Protein AF-A0A0K2RCX8-F1 (afdb_monomer)

Mean predicted aligned error: 11.05 Å

Radius of gyration: 20.87 Å; Cα contacts (8 Å, |Δi|>4): 38; chains: 1; bounding box: 35×25×70 Å

pLDDT: mean 82.51, std 18.88, range [34.88, 98.31]

Structure (mmCIF, N/CA/C/O backbone):
data_AF-A0A0K2RCX8-F1
#
_entry.id   AF-A0A0K2RCX8-F1
#
loop_
_atom_site.group_PDB
_atom_site.id
_atom_site.type_symbol
_atom_site.label_atom_id
_atom_site.label_alt_id
_atom_site.label_comp_id
_atom_site.label_asym_id
_atom_site.label_entity_id
_atom_site.label_seq_id
_atom_site.pdbx_PDB_ins_code
_atom_site.Cartn_x
_atom_site.Cartn_y
_atom_site.Cartn_z
_atom_site.occupancy
_atom_site.B_iso_or_equiv
_atom_site.auth_seq_id
_atom_site.auth_comp_id
_atom_site.auth_asym_id
_atom_site.auth_atom_id
_atom_site.pdbx_PDB_model_num
ATOM 1 N N . MET A 1 1 ? 8.624 -0.666 7.268 1.00 78.56 1 MET A N 1
ATOM 2 C CA . MET A 1 1 ? 7.389 -0.724 6.464 1.00 78.56 1 MET A CA 1
ATOM 3 C C . MET A 1 1 ? 7.427 0.392 5.440 1.00 78.56 1 MET A C 1
ATOM 5 O O . MET A 1 1 ? 7.606 1.543 5.820 1.00 78.56 1 MET A O 1
ATOM 9 N N . THR A 1 2 ? 7.311 0.054 4.163 1.00 96.06 2 THR A N 1
ATOM 10 C CA . THR A 1 2 ? 7.248 1.005 3.048 1.00 96.06 2 THR A CA 1
ATOM 11 C C . THR A 1 2 ? 5.807 1.171 2.561 1.00 96.06 2 THR A C 1
ATOM 13 O O . THR A 1 2 ? 4.936 0.363 2.889 1.00 96.06 2 THR A O 1
ATOM 16 N N . VAL A 1 3 ? 5.544 2.201 1.752 1.00 95.81 3 VAL A N 1
ATOM 17 C CA . VAL A 1 3 ? 4.216 2.403 1.146 1.00 95.81 3 VAL A CA 1
ATOM 18 C C . VAL A 1 3 ? 3.790 1.195 0.287 1.00 95.81 3 VAL A C 1
ATOM 20 O O . VAL A 1 3 ? 2.686 0.701 0.503 1.00 95.81 3 VAL A O 1
ATOM 23 N N . PRO A 1 4 ? 4.640 0.621 -0.596 1.00 96.00 4 PRO A N 1
ATOM 24 C CA . PRO A 1 4 ? 4.288 -0.599 -1.328 1.00 96.00 4 PRO A CA 1
ATOM 25 C C . PRO A 1 4 ? 3.935 -1.786 -0.424 1.00 96.00 4 PRO A C 1
ATOM 27 O O . PRO A 1 4 ? 2.939 -2.462 -0.675 1.00 96.00 4 PRO A O 1
ATOM 30 N N . GLN A 1 5 ? 4.698 -2.016 0.651 1.00 97.75 5 GLN A N 1
ATOM 31 C CA . GLN A 1 5 ? 4.417 -3.086 1.618 1.00 97.75 5 GLN A CA 1
ATOM 32 C C . GLN A 1 5 ? 3.053 -2.894 2.296 1.00 97.75 5 GLN A C 1
ATOM 34 O O . GLN A 1 5 ? 2.298 -3.856 2.434 1.00 97.75 5 GLN A O 1
ATOM 39 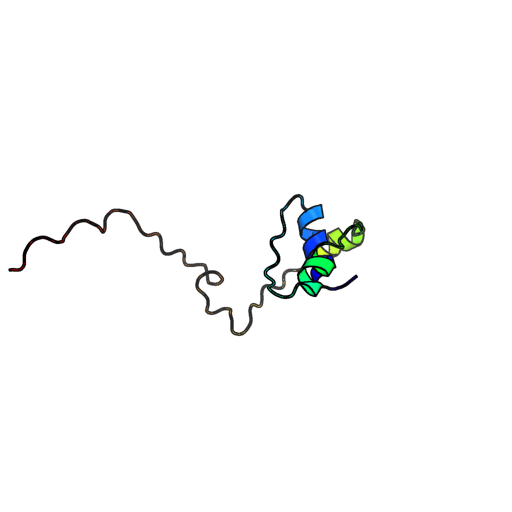N N . LEU A 1 6 ? 2.707 -1.656 2.672 1.00 97.56 6 LEU A N 1
ATOM 40 C CA . LEU A 1 6 ? 1.395 -1.326 3.232 1.00 97.56 6 LEU A CA 1
ATOM 41 C C . LEU A 1 6 ? 0.267 -1.617 2.233 1.00 97.56 6 LEU A C 1
ATOM 43 O O . LEU A 1 6 ? -0.708 -2.276 2.591 1.00 97.56 6 LEU A O 1
ATOM 47 N N . CYS A 1 7 ? 0.408 -1.185 0.977 1.00 95.88 7 CYS A N 1
ATOM 48 C CA . CYS A 1 7 ? -0.586 -1.440 -0.068 1.00 95.88 7 CYS A CA 1
ATOM 49 C C . CYS A 1 7 ? -0.776 -2.941 -0.327 1.00 95.88 7 CYS A C 1
ATOM 51 O O . CYS A 1 7 ? -1.908 -3.417 -0.421 1.00 95.88 7 CYS A O 1
ATOM 53 N N . ILE A 1 8 ? 0.318 -3.704 -0.402 1.00 97.50 8 ILE A N 1
ATOM 54 C CA . ILE A 1 8 ? 0.268 -5.161 -0.568 1.00 97.50 8 ILE A CA 1
ATOM 55 C C . ILE A 1 8 ? -0.462 -5.783 0.625 1.00 97.50 8 ILE A C 1
ATOM 57 O O . ILE A 1 8 ? -1.437 -6.511 0.432 1.00 97.50 8 ILE A O 1
ATOM 61 N N . ARG A 1 9 ? -0.071 -5.444 1.858 1.00 97.81 9 ARG A N 1
ATOM 62 C CA . ARG A 1 9 ? -0.711 -5.991 3.058 1.00 97.81 9 ARG A CA 1
ATOM 63 C C . ARG A 1 9 ? -2.202 -5.664 3.136 1.00 97.81 9 ARG A C 1
ATOM 65 O O . ARG A 1 9 ? -2.992 -6.541 3.481 1.00 97.81 9 ARG A O 1
ATOM 72 N N . TYR A 1 10 ? -2.590 -4.447 2.764 1.00 97.31 10 TYR A N 1
ATOM 73 C CA . TYR A 1 10 ? -3.988 -4.023 2.708 1.00 97.31 10 TYR A CA 1
ATOM 74 C C . TYR A 1 10 ? -4.817 -4.938 1.802 1.00 97.31 10 TYR A C 1
ATOM 76 O O . TYR A 1 10 ? -5.840 -5.471 2.232 1.00 97.31 10 TYR A O 1
ATOM 84 N N . THR A 1 11 ? -4.341 -5.200 0.580 1.00 96.62 11 THR A N 1
ATOM 85 C CA . THR A 1 11 ? -5.037 -6.099 -0.357 1.00 96.62 11 THR A CA 1
ATOM 86 C C . THR A 1 11 ? -5.170 -7.523 0.195 1.00 96.62 11 THR A C 1
ATOM 88 O O . THR A 1 11 ? -6.239 -8.128 0.080 1.00 96.62 11 THR A O 1
ATOM 91 N N . LEU A 1 12 ? -4.139 -8.033 0.875 1.00 97.12 12 LEU A N 1
ATOM 92 C CA . LEU A 1 12 ? -4.170 -9.357 1.503 1.00 97.12 12 LEU A CA 1
ATOM 93 C C . LEU A 1 12 ? -5.180 -9.424 2.662 1.00 97.12 12 LEU A C 1
ATOM 95 O O . LEU A 1 12 ? -5.942 -10.384 2.747 1.00 97.12 12 LEU A O 1
ATOM 99 N N . GLN A 1 13 ? -5.253 -8.399 3.520 1.00 97.81 13 GLN A N 1
ATOM 100 C CA . GLN A 1 13 ? -6.242 -8.332 4.611 1.00 97.81 13 GLN A CA 1
ATOM 101 C C . GLN A 1 13 ? -7.687 -8.174 4.122 1.00 97.81 13 GLN A C 1
ATOM 103 O O . GLN A 1 13 ? -8.611 -8.551 4.838 1.00 97.81 13 GLN A O 1
ATOM 108 N N . LEU A 1 14 ? -7.899 -7.669 2.903 1.00 96.44 14 LEU A N 1
ATOM 109 C CA . LEU A 1 14 ? -9.209 -7.676 2.244 1.00 96.44 14 LEU A CA 1
ATOM 110 C C . LEU A 1 14 ? -9.592 -9.045 1.648 1.00 96.44 14 LEU A C 1
ATOM 112 O O . LEU A 1 14 ? -10.671 -9.172 1.074 1.00 96.44 14 LEU A O 1
ATOM 116 N N . GLY A 1 15 ? -8.727 -10.060 1.749 1.00 96.69 15 GLY A N 1
ATOM 117 C CA . GLY A 1 15 ? -8.945 -11.380 1.150 1.00 96.69 15 GLY A CA 1
ATOM 118 C C . GLY A 1 15 ? -8.664 -11.430 -0.355 1.00 96.69 15 GLY A C 1
ATOM 119 O O . GLY A 1 15 ? -9.159 -12.319 -1.045 1.00 96.69 15 GLY A O 1
ATOM 120 N N . THR A 1 16 ? -7.889 -10.479 -0.880 1.00 96.06 16 THR A N 1
ATOM 121 C CA . THR A 1 16 ? -7.501 -10.431 -2.298 1.00 96.06 16 THR A CA 1
ATOM 122 C C . THR A 1 16 ? -6.038 -10.836 -2.490 1.00 96.06 16 THR A C 1
ATOM 124 O O . THR A 1 16 ? -5.288 -10.975 -1.526 1.00 96.06 16 THR A O 1
ATOM 127 N N . VAL A 1 17 ? -5.621 -11.032 -3.744 1.00 93.94 17 VAL A N 1
ATOM 128 C CA . VAL A 1 17 ? -4.236 -11.373 -4.099 1.00 93.94 17 VAL A CA 1
ATOM 129 C C . VAL A 1 17 ? -3.558 -10.162 -4.732 1.00 93.94 17 VAL A C 1
ATOM 131 O O . VAL A 1 17 ? -4.059 -9.606 -5.709 1.00 93.94 17 VAL A O 1
ATOM 134 N N . SER A 1 18 ? -2.397 -9.779 -4.199 1.00 93.50 18 SER A N 1
ATOM 135 C CA . SER A 1 18 ? -1.567 -8.711 -4.762 1.00 93.50 18 SER A CA 1
ATOM 136 C C . SER A 1 18 ? -0.595 -9.259 -5.808 1.00 93.50 18 SER A C 1
ATOM 138 O O . SER A 1 18 ? 0.073 -10.262 -5.559 1.00 93.50 18 SER A O 1
ATOM 140 N N . LEU A 1 19 ? -0.472 -8.587 -6.958 1.00 94.75 19 LEU A N 1
ATOM 141 C CA . LEU A 1 19 ? 0.481 -8.931 -8.025 1.00 94.75 19 LEU A CA 1
ATOM 142 C C . LEU A 1 19 ? 1.398 -7.732 -8.345 1.00 94.75 19 LEU A C 1
ATOM 144 O O . LEU A 1 19 ? 1.237 -7.086 -9.384 1.00 94.75 19 LEU A O 1
ATOM 148 N N . PRO A 1 20 ? 2.351 -7.389 -7.458 1.00 91.75 20 PRO A N 1
ATOM 149 C CA . PRO A 1 20 ? 3.219 -6.233 -7.653 1.00 91.75 20 PRO A CA 1
ATOM 150 C C . PRO A 1 20 ? 4.201 -6.458 -8.812 1.00 91.75 20 PRO A C 1
ATOM 152 O O . PRO A 1 20 ? 5.058 -7.343 -8.778 1.00 91.75 20 PRO A O 1
ATOM 155 N N . LYS A 1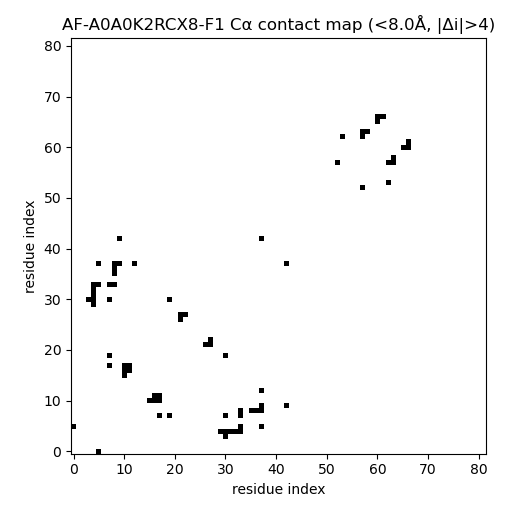 21 ? 4.115 -5.618 -9.847 1.00 93.81 21 LYS A N 1
ATOM 156 C CA . LYS A 1 21 ? 5.040 -5.642 -10.987 1.00 93.81 21 LYS A CA 1
ATOM 157 C C . LYS A 1 21 ? 6.406 -5.088 -10.572 1.00 93.81 21 LYS A C 1
ATOM 159 O O . LYS A 1 21 ? 6.533 -3.911 -10.258 1.00 93.81 21 LYS A O 1
ATOM 164 N N . THR A 1 22 ? 7.455 -5.898 -10.670 1.00 95.31 22 THR A N 1
ATOM 165 C CA . THR A 1 22 ? 8.844 -5.432 -10.540 1.00 95.31 22 THR A CA 1
ATOM 166 C C . THR A 1 22 ? 9.794 -6.329 -11.337 1.00 95.31 22 THR A C 1
ATOM 168 O O . THR A 1 22 ? 9.499 -7.499 -11.562 1.00 95.31 22 THR A O 1
ATOM 171 N N . ALA A 1 23 ? 10.914 -5.769 -11.798 1.00 96.38 23 ALA A N 1
ATOM 172 C CA . ALA A 1 23 ? 12.064 -6.525 -12.305 1.00 96.38 23 ALA A CA 1
ATOM 173 C C . ALA A 1 23 ? 13.279 -6.436 -11.358 1.00 96.38 23 ALA A C 1
ATOM 175 O O . ALA A 1 23 ? 14.243 -7.172 -11.536 1.00 96.38 23 ALA A O 1
ATOM 176 N N . ASN A 1 24 ? 13.232 -5.556 -10.347 1.00 97.44 24 ASN A N 1
ATOM 177 C CA . ASN A 1 24 ? 14.294 -5.391 -9.356 1.00 97.44 24 ASN A CA 1
ATOM 178 C C . ASN A 1 24 ? 14.171 -6.486 -8.271 1.00 97.44 24 ASN A C 1
ATOM 180 O O . ASN A 1 24 ? 13.135 -6.532 -7.594 1.00 97.44 24 ASN A O 1
ATOM 184 N N . PRO A 1 25 ? 15.200 -7.333 -8.065 1.00 97.38 25 PRO A N 1
ATOM 185 C CA . PRO A 1 25 ? 15.207 -8.365 -7.026 1.00 97.38 25 PRO A CA 1
ATOM 186 C C . PRO A 1 25 ? 15.051 -7.853 -5.593 1.00 97.38 25 PRO A C 1
ATO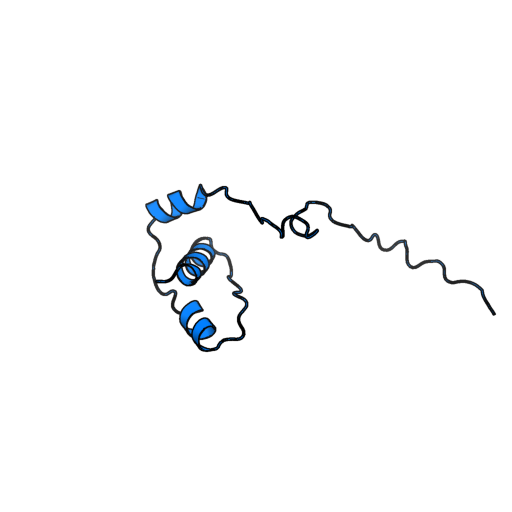M 188 O O . PRO A 1 25 ? 14.401 -8.512 -4.783 1.00 97.38 25 PRO A O 1
ATOM 191 N N . GLU A 1 26 ? 15.593 -6.681 -5.267 1.00 97.19 26 GLU A N 1
ATOM 192 C CA . GLU A 1 26 ? 15.445 -6.099 -3.929 1.00 97.19 26 GLU A CA 1
ATOM 193 C C . GLU A 1 26 ? 13.991 -5.714 -3.662 1.00 97.19 26 GLU A C 1
ATOM 195 O O . GLU A 1 26 ? 13.452 -6.005 -2.596 1.00 97.19 26 GLU A O 1
ATOM 200 N N . HIS A 1 27 ? 13.311 -5.157 -4.669 1.00 96.69 27 HIS A N 1
ATOM 201 C CA . HIS A 1 27 ? 11.881 -4.875 -4.579 1.00 96.69 27 HIS A CA 1
ATOM 202 C C . HIS A 1 27 ? 11.058 -6.161 -4.497 1.00 96.69 27 HIS A C 1
ATOM 204 O O . HIS A 1 27 ? 10.077 -6.186 -3.769 1.00 96.69 27 HIS A O 1
ATOM 210 N N . MET A 1 28 ? 11.437 -7.237 -5.202 1.00 96.50 28 MET A N 1
ATOM 211 C CA . MET A 1 28 ? 10.750 -8.531 -5.063 1.00 96.50 28 MET A CA 1
ATOM 212 C C . MET A 1 28 ? 10.799 -9.024 -3.616 1.00 96.50 28 MET A C 1
ATOM 214 O O . MET A 1 28 ? 9.773 -9.423 -3.071 1.00 96.50 28 MET A O 1
ATOM 218 N N . ARG A 1 29 ? 11.978 -8.947 -2.988 1.00 96.94 29 ARG A N 1
ATOM 219 C CA . ARG A 1 29 ? 12.170 -9.340 -1.590 1.00 96.94 29 ARG A CA 1
ATOM 220 C C . ARG A 1 29 ? 11.383 -8.438 -0.642 1.00 96.94 29 ARG A C 1
ATOM 222 O O . ARG A 1 29 ? 10.559 -8.937 0.112 1.00 96.94 29 ARG A O 1
ATOM 229 N N . SER A 1 30 ? 11.560 -7.122 -0.749 1.00 97.00 30 SER A N 1
ATOM 230 C CA . SER A 1 30 ? 10.870 -6.154 0.107 1.00 97.00 30 SER A CA 1
ATOM 231 C C . SER A 1 30 ? 9.344 -6.232 -0.039 1.00 97.00 30 SER A C 1
ATOM 233 O O . SER A 1 30 ? 8.637 -6.199 0.963 1.00 97.00 30 SER A O 1
ATOM 235 N N . ASN A 1 31 ? 8.810 -6.419 -1.248 1.00 96.75 31 ASN A N 1
ATOM 236 C CA . ASN A 1 31 ? 7.367 -6.567 -1.474 1.00 96.75 31 ASN A CA 1
ATOM 237 C C . ASN A 1 31 ? 6.777 -7.822 -0.807 1.00 96.75 31 ASN A C 1
ATOM 239 O O . ASN A 1 31 ? 5.585 -7.840 -0.511 1.00 96.75 31 ASN A O 1
ATOM 243 N N . ALA A 1 32 ? 7.586 -8.861 -0.577 1.00 95.50 32 ALA A N 1
ATOM 244 C CA . ALA A 1 32 ? 7.163 -10.080 0.111 1.00 95.50 32 ALA A CA 1
ATOM 245 C C . ALA A 1 32 ? 7.228 -9.964 1.648 1.00 95.50 32 ALA A C 1
ATOM 247 O O . ALA A 1 32 ? 6.602 -10.757 2.349 1.00 95.50 32 ALA A O 1
ATOM 248 N N . GLU A 1 33 ? 7.943 -8.972 2.186 1.00 97.19 33 GLU A N 1
ATOM 249 C CA . GLU A 1 33 ? 8.092 -8.716 3.627 1.00 97.19 33 GLU A CA 1
ATOM 250 C C . GLU A 1 33 ? 6.858 -7.989 4.198 1.00 97.19 33 GLU A C 1
ATOM 252 O O . GLU A 1 33 ? 6.918 -6.837 4.631 1.00 97.19 33 GLU A O 1
ATOM 257 N N . VAL A 1 34 ? 5.709 -8.669 4.173 1.00 96.81 34 VAL A N 1
ATOM 258 C CA . VAL A 1 34 ? 4.400 -8.151 4.618 1.00 96.81 34 VAL A CA 1
ATOM 259 C C . VAL A 1 34 ? 3.805 -8.950 5.784 1.00 96.81 34 VAL A C 1
ATOM 261 O O . VAL A 1 34 ? 2.586 -9.101 5.905 1.00 96.81 34 VAL A O 1
ATOM 264 N N . ASP A 1 35 ? 4.670 -9.469 6.654 1.00 96.31 35 ASP A N 1
ATOM 265 C CA . ASP A 1 35 ? 4.284 -10.192 7.872 1.00 96.31 35 ASP A CA 1
ATOM 266 C C .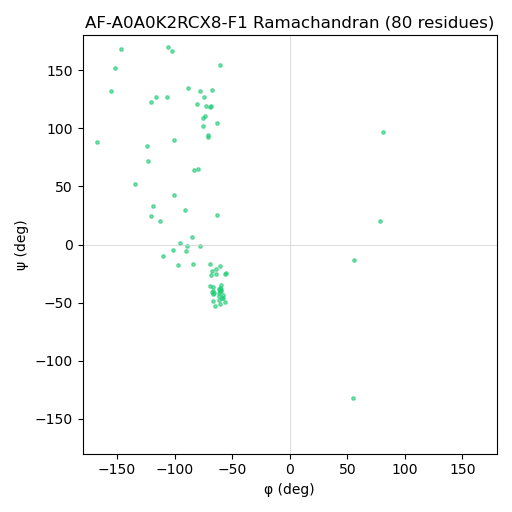 ASP A 1 35 ? 3.977 -9.226 9.029 1.00 96.31 35 ASP A C 1
ATOM 268 O O . ASP A 1 35 ? 4.691 -9.123 10.023 1.00 96.31 35 ASP A O 1
ATOM 272 N N . PHE A 1 36 ? 2.931 -8.426 8.848 1.00 96.88 36 PHE A N 1
ATOM 273 C CA . PHE A 1 36 ? 2.388 -7.531 9.867 1.00 96.88 36 PHE A CA 1
ATOM 274 C C . PHE A 1 36 ? 0.874 -7.427 9.708 1.00 96.88 36 PHE A C 1
ATOM 276 O O . PHE A 1 36 ? 0.322 -7.854 8.699 1.00 96.88 36 PHE A O 1
ATOM 283 N N . VAL A 1 37 ? 0.186 -6.854 10.690 1.00 97.75 37 VAL A N 1
ATOM 284 C CA . VAL A 1 37 ? -1.263 -6.631 10.640 1.00 97.75 37 VAL A CA 1
ATOM 285 C C . VAL A 1 37 ? -1.523 -5.133 10.661 1.00 97.75 37 VAL A C 1
ATOM 287 O O . VAL A 1 37 ? -1.022 -4.428 11.532 1.00 97.75 37 VAL A O 1
ATOM 290 N N . ILE A 1 38 ? -2.298 -4.648 9.695 1.00 97.94 38 ILE A N 1
ATOM 291 C CA . ILE A 1 38 ? -2.846 -3.293 9.721 1.00 97.94 38 ILE A CA 1
ATOM 292 C C . ILE A 1 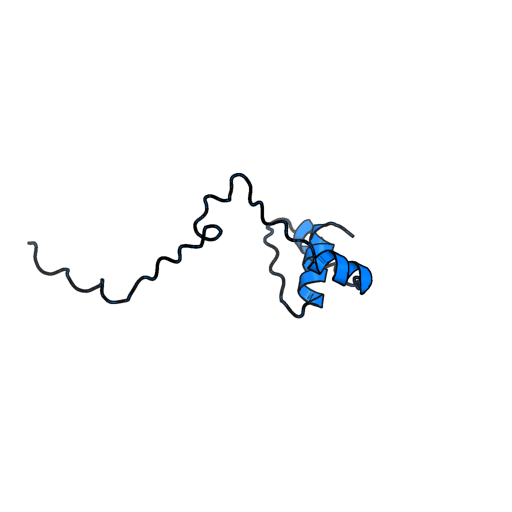38 ? -3.982 -3.290 10.743 1.00 97.94 38 ILE A C 1
ATOM 294 O O . ILE A 1 38 ? -4.874 -4.140 10.652 1.00 97.94 38 ILE A O 1
ATOM 298 N N . ALA A 1 39 ? -3.927 -2.366 11.702 1.00 98.31 39 ALA A N 1
ATOM 299 C CA . ALA A 1 39 ? -4.929 -2.231 12.752 1.00 98.31 39 ALA A CA 1
ATOM 300 C C . ALA A 1 39 ? -6.323 -1.940 12.173 1.00 98.31 39 ALA A C 1
ATOM 302 O O . ALA A 1 39 ? -6.453 -1.370 11.089 1.00 98.31 39 ALA A O 1
ATOM 303 N N . ASP A 1 40 ? -7.376 -2.303 12.904 1.00 98.19 40 ASP A N 1
ATOM 304 C CA . ASP A 1 40 ? -8.754 -2.169 12.415 1.00 98.19 40 ASP A CA 1
ATOM 305 C C . ASP A 1 40 ? -9.145 -0.715 12.112 1.00 98.19 40 ASP A C 1
ATOM 307 O O . ASP A 1 40 ? -9.807 -0.454 11.100 1.00 98.19 40 ASP A O 1
ATOM 311 N N . ASP A 1 41 ? -8.682 0.228 12.936 1.00 98.25 41 ASP A N 1
ATOM 312 C CA . ASP A 1 41 ? -8.903 1.664 12.741 1.00 98.25 41 ASP A CA 1
ATOM 313 C C . ASP A 1 41 ? -8.203 2.175 11.473 1.00 98.25 41 ASP A C 1
ATOM 315 O O . ASP A 1 41 ? -8.809 2.893 10.672 1.00 98.25 41 ASP A O 1
ATOM 319 N N . ASP A 1 42 ? -6.971 1.727 11.219 1.00 97.81 42 ASP A N 1
ATOM 320 C CA . ASP A 1 42 ? -6.225 2.060 10.002 1.00 97.81 42 ASP A CA 1
ATOM 321 C C . ASP A 1 42 ? -6.875 1.427 8.768 1.00 97.81 42 ASP A C 1
ATOM 323 O O . ASP A 1 42 ? -7.045 2.081 7.740 1.00 97.81 42 ASP A O 1
ATOM 327 N N . MET A 1 43 ? -7.335 0.177 8.866 1.00 97.88 43 MET A N 1
ATOM 328 C CA . MET A 1 43 ? -8.116 -0.467 7.808 1.00 97.88 43 MET A CA 1
ATOM 329 C C . MET A 1 43 ? -9.407 0.310 7.519 1.00 97.88 43 MET A C 1
ATOM 331 O O . MET A 1 43 ? -9.819 0.425 6.363 1.00 97.88 43 MET A O 1
ATOM 335 N N . ALA A 1 44 ? -10.064 0.853 8.548 1.00 97.31 44 ALA A N 1
ATOM 336 C CA . ALA A 1 44 ? -11.256 1.677 8.389 1.00 97.31 44 ALA A CA 1
ATOM 337 C C . ALA A 1 44 ? -10.946 3.032 7.741 1.00 97.31 44 ALA A C 1
ATOM 339 O O . ALA A 1 44 ? -11.755 3.507 6.943 1.00 97.31 44 ALA A O 1
ATOM 340 N N . ALA A 1 45 ? -9.792 3.630 8.042 1.00 96.25 45 ALA A N 1
ATOM 341 C CA . ALA A 1 45 ? -9.314 4.839 7.382 1.00 96.25 45 ALA A CA 1
ATOM 342 C C . ALA A 1 45 ? -8.989 4.579 5.900 1.00 96.25 45 ALA A C 1
ATOM 344 O O . ALA A 1 45 ? -9.500 5.284 5.031 1.00 96.25 45 ALA A O 1
ATOM 345 N N . LEU A 1 46 ? -8.235 3.518 5.596 1.00 94.94 46 LEU A N 1
ATOM 346 C CA . LEU A 1 46 ? -7.840 3.148 4.230 1.00 94.94 46 LEU A CA 1
ATOM 347 C C . LEU A 1 46 ? -9.047 2.866 3.325 1.00 94.94 46 LEU A C 1
ATOM 349 O O . LEU A 1 46 ? -9.061 3.279 2.169 1.00 94.94 46 LEU A O 1
ATOM 353 N N . ARG A 1 47 ? -10.104 2.238 3.857 1.00 94.19 47 ARG A N 1
ATOM 354 C CA . ARG A 1 47 ? -11.355 1.984 3.115 1.00 94.19 47 ARG A CA 1
ATOM 355 C C . ARG A 1 47 ? -12.108 3.250 2.694 1.00 94.19 47 ARG A C 1
ATOM 357 O O . ARG A 1 47 ? -12.948 3.173 1.802 1.00 94.19 47 ARG A O 1
ATOM 364 N N . LYS A 1 48 ? -11.859 4.390 3.343 1.00 94.25 48 LYS A N 1
ATOM 365 C CA . LYS A 1 48 ? -12.524 5.669 3.041 1.00 94.25 48 LYS A CA 1
ATOM 366 C C . LYS A 1 48 ? -11.778 6.493 1.990 1.00 94.25 48 LYS A C 1
ATOM 368 O O . LYS A 1 48 ? -12.286 7.535 1.587 1.00 94.25 48 LYS A O 1
ATOM 373 N N . LEU A 1 49 ? -10.595 6.055 1.554 1.00 89.44 49 LEU A N 1
ATOM 374 C CA . LEU A 1 49 ? -9.826 6.755 0.533 1.00 89.44 49 LEU A CA 1
ATOM 375 C C . LEU A 1 49 ? -10.547 6.650 -0.822 1.00 89.44 49 LEU A C 1
ATOM 377 O O . LEU A 1 49 ? -10.763 5.552 -1.328 1.00 89.44 49 LEU A O 1
ATOM 381 N N . GLN A 1 50 ? -10.932 7.793 -1.395 1.00 79.19 50 GLN A N 1
ATOM 382 C CA . GLN A 1 50 ? -11.623 7.885 -2.693 1.00 79.19 50 GLN A CA 1
ATOM 383 C C . GLN A 1 50 ? -10.768 8.545 -3.781 1.00 79.19 50 GLN A C 1
ATOM 385 O O . GLN A 1 50 ? -11.299 9.030 -4.778 1.00 79.19 50 GLN A O 1
ATOM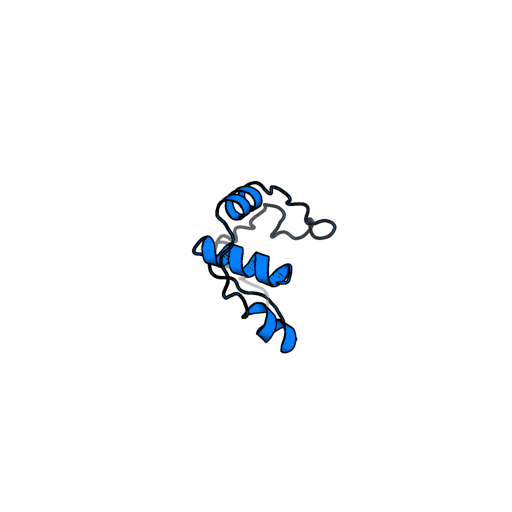 390 N N . ASP A 1 51 ? -9.450 8.580 -3.595 1.00 73.69 51 ASP A N 1
ATOM 391 C CA . ASP A 1 51 ? -8.561 9.196 -4.569 1.00 73.69 51 ASP A CA 1
ATOM 392 C C . ASP A 1 51 ? -8.389 8.282 -5.792 1.00 73.69 51 ASP A C 1
ATOM 394 O O . ASP A 1 51 ? -7.806 7.198 -5.712 1.00 73.69 51 ASP A O 1
ATOM 398 N N . MET A 1 52 ? -8.983 8.701 -6.909 1.00 71.56 52 MET A N 1
ATOM 399 C CA . MET A 1 52 ? -8.918 8.035 -8.213 1.00 71.56 52 MET A CA 1
ATOM 400 C C . MET A 1 52 ? -8.323 8.964 -9.278 1.00 71.56 52 MET A C 1
ATOM 402 O O . MET A 1 52 ? -8.616 8.807 -10.466 1.00 71.56 52 MET A O 1
ATOM 406 N N . ASP A 1 53 ? -7.523 9.954 -8.876 1.00 79.81 53 ASP A N 1
ATOM 407 C CA . ASP A 1 53 ? -6.809 10.793 -9.831 1.00 79.81 53 ASP A CA 1
ATOM 408 C C . ASP A 1 53 ? -5.615 10.028 -10.423 1.00 79.81 53 ASP A C 1
ATOM 410 O O . ASP A 1 53 ? -4.562 9.861 -9.807 1.00 79.81 53 ASP A O 1
ATOM 414 N N . TYR A 1 54 ? -5.790 9.535 -11.649 1.00 78.38 54 TYR A N 1
ATOM 415 C CA . TYR A 1 54 ? -4.736 8.861 -12.409 1.00 78.38 54 TYR A CA 1
ATOM 416 C C . TYR A 1 54 ? -3.837 9.851 -13.177 1.00 78.38 54 TYR A C 1
ATOM 418 O O . TYR A 1 54 ? -2.990 9.423 -13.966 1.00 78.38 54 TYR A O 1
ATOM 426 N N . GLY A 1 55 ? -4.010 11.164 -12.978 1.00 82.56 55 GLY A N 1
ATOM 427 C CA . GLY A 1 55 ? -3.205 12.222 -13.580 1.00 82.56 55 GLY A CA 1
ATOM 428 C C . GLY A 1 55 ? -3.158 12.128 -15.104 1.00 82.56 55 GLY A C 1
ATOM 429 O O . GLY A 1 55 ? -4.175 11.909 -15.772 1.00 82.56 55 GLY A O 1
ATOM 430 N N . GLU A 1 56 ? -1.952 12.225 -15.667 1.00 81.56 56 GLU A N 1
ATOM 431 C CA . GLU A 1 56 ? -1.696 12.111 -17.113 1.00 81.56 56 GLU A CA 1
ATOM 432 C C . GLU A 1 56 ? -2.111 10.751 -17.705 1.00 81.56 56 GLU A C 1
ATOM 434 O O . GLU A 1 56 ? -2.313 10.616 -18.912 1.00 81.56 56 GLU A O 1
ATOM 439 N N . HIS A 1 57 ? -2.278 9.727 -16.866 1.00 79.88 57 HIS A N 1
ATOM 440 C CA . HIS A 1 57 ? -2.659 8.380 -17.283 1.00 79.88 57 HIS A CA 1
ATOM 441 C C . HIS A 1 57 ? -4.176 8.160 -17.333 1.00 79.88 57 HIS A C 1
ATOM 443 O O . HIS A 1 57 ? -4.621 7.109 -17.795 1.00 79.88 57 HIS A O 1
ATOM 449 N N . THR A 1 58 ? -4.984 9.161 -16.974 1.00 78.44 58 THR A N 1
ATOM 450 C CA . THR A 1 58 ? -6.454 9.121 -17.097 1.00 78.44 58 THR A CA 1
ATOM 451 C C . THR A 1 58 ? -6.921 8.820 -18.530 1.00 78.44 58 THR A C 1
ATOM 453 O O . THR A 1 58 ? -7.997 8.262 -18.737 1.00 78.44 58 THR A O 1
ATOM 456 N N . ALA A 1 59 ? -6.092 9.124 -19.535 1.00 78.06 59 ALA A N 1
ATOM 457 C CA . ALA A 1 59 ? -6.376 8.852 -20.942 1.00 78.06 59 ALA A CA 1
ATOM 458 C C . ALA A 1 59 ? -6.376 7.355 -21.318 1.00 78.06 59 ALA A C 1
ATOM 460 O O . ALA A 1 59 ? -6.892 7.001 -22.382 1.00 78.06 59 ALA A O 1
ATOM 461 N N . PHE A 1 60 ? -5.809 6.457 -20.497 1.00 77.38 60 PHE A N 1
ATOM 462 C CA . PHE A 1 60 ? -5.812 5.035 -20.841 1.00 77.38 60 PHE A CA 1
ATOM 463 C C . PHE A 1 60 ? -7.240 4.458 -20.794 1.00 77.38 60 PHE A C 1
ATOM 465 O O . PHE A 1 60 ? -7.937 4.614 -19.787 1.00 77.38 60 PHE A O 1
ATOM 472 N N . PRO A 1 61 ? -7.677 3.698 -21.821 1.00 76.50 61 PRO A N 1
ATOM 473 C CA . PRO A 1 61 ? -9.041 3.158 -21.902 1.00 76.50 61 PRO A CA 1
ATOM 474 C C . PRO A 1 61 ? -9.469 2.299 -20.706 1.00 76.50 61 PRO A C 1
ATOM 476 O O . PRO A 1 61 ? -10.659 2.187 -20.419 1.00 76.50 61 PRO A O 1
ATOM 479 N N . VAL A 1 62 ? -8.504 1.698 -20.001 1.00 72.69 62 VAL A N 1
ATOM 480 C CA . VAL A 1 62 ? -8.744 0.890 -18.796 1.00 72.69 62 VAL A CA 1
ATOM 481 C C . VAL A 1 62 ? -9.228 1.720 -17.604 1.00 72.69 62 VAL A C 1
ATOM 483 O O . VAL A 1 62 ? -9.960 1.194 -16.771 1.00 72.69 62 VAL A O 1
ATOM 486 N N . TYR A 1 63 ? -8.888 3.009 -17.560 1.00 74.12 63 TYR A N 1
ATOM 487 C CA . TYR A 1 63 ? -9.350 3.955 -16.543 1.00 74.12 63 TYR A CA 1
ATOM 488 C C . TYR A 1 63 ? -10.555 4.780 -17.030 1.00 74.12 63 TYR A C 1
ATOM 490 O O . TYR A 1 63 ? -11.316 5.307 -16.226 1.00 74.12 63 TYR A O 1
ATOM 498 N N . GLY A 1 64 ? -10.796 4.820 -18.345 1.00 62.78 64 GLY A N 1
ATOM 499 C CA . GLY A 1 64 ? -11.857 5.599 -18.985 1.00 62.78 64 GLY A CA 1
ATOM 500 C C . GLY A 1 64 ? -13.120 4.821 -19.372 1.00 62.78 64 GLY A C 1
ATOM 501 O O . GLY A 1 64 ? -13.597 5.017 -20.479 1.00 62.78 64 GLY A O 1
ATOM 502 N N . GLY A 1 65 ? -13.656 3.920 -18.536 1.00 58.22 65 GLY A N 1
ATO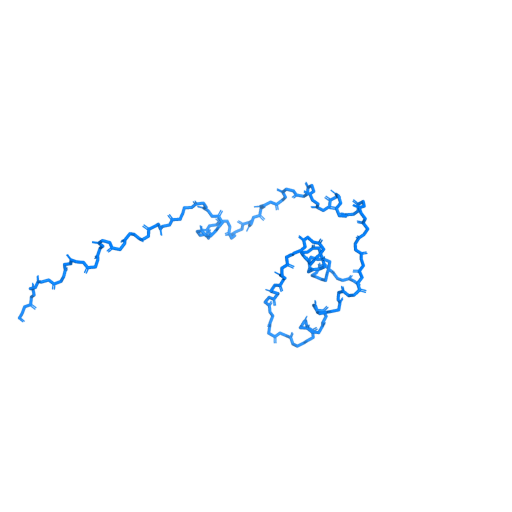M 503 C CA . GLY A 1 65 ? -15.040 3.380 -18.580 1.00 58.22 65 GLY A CA 1
ATOM 504 C C . GLY A 1 65 ? -15.594 2.708 -19.863 1.00 58.22 65 GLY A C 1
ATOM 505 O O . GLY A 1 65 ? -16.634 2.048 -19.805 1.00 58.22 65 GLY A O 1
ATOM 506 N N . LYS A 1 66 ? -14.950 2.822 -21.028 1.00 58.47 66 LYS A N 1
ATOM 507 C CA . LYS A 1 66 ? -15.482 2.416 -22.334 1.00 58.47 66 LYS A CA 1
ATOM 508 C C . LYS A 1 66 ? -14.900 1.064 -22.726 1.00 58.47 66 LYS A C 1
ATOM 510 O O . LYS A 1 66 ? -13.857 0.955 -23.364 1.00 58.47 66 LYS A O 1
ATOM 515 N N . ARG A 1 67 ? -15.599 -0.001 -22.332 1.00 60.38 67 ARG A N 1
ATOM 516 C CA . ARG A 1 67 ? -15.275 -1.370 -22.749 1.00 60.38 67 ARG A CA 1
ATOM 517 C C . ARG A 1 67 ? -15.677 -1.555 -24.213 1.00 60.38 67 ARG A C 1
ATOM 519 O O . ARG A 1 67 ? -16.865 -1.591 -24.527 1.00 60.38 67 ARG A O 1
ATOM 526 N N . HIS A 1 68 ? -14.699 -1.686 -25.107 1.00 59.72 68 HIS A N 1
ATOM 527 C CA . HIS A 1 68 ? -14.943 -2.087 -26.493 1.00 59.72 68 HIS A CA 1
ATOM 528 C C . HIS A 1 68 ? -15.344 -3.569 -26.498 1.00 59.72 68 HIS A C 1
ATOM 530 O O . HIS A 1 68 ? -14.503 -4.468 -26.469 1.00 59.72 68 HIS A O 1
ATOM 536 N N . ARG A 1 69 ? -16.650 -3.842 -26.441 1.00 57.78 69 ARG A N 1
ATOM 537 C CA . ARG A 1 69 ? -17.187 -5.196 -26.576 1.00 57.78 69 ARG A CA 1
ATOM 538 C C . ARG A 1 69 ? -17.007 -5.623 -28.033 1.00 57.78 69 ARG A C 1
ATOM 540 O O . ARG A 1 69 ? -17.864 -5.316 -28.853 1.00 57.78 69 ARG A O 1
ATOM 547 N N . ARG A 1 70 ? -15.912 -6.322 -28.354 1.00 56.59 70 ARG A N 1
ATOM 548 C CA . ARG A 1 70 ? -15.818 -7.079 -29.612 1.00 56.59 70 ARG A CA 1
ATOM 549 C C . ARG A 1 70 ? -16.892 -8.164 -29.580 1.00 56.59 70 ARG A C 1
ATOM 551 O O . ARG A 1 70 ? -16.779 -9.126 -28.824 1.00 56.59 70 ARG A O 1
ATOM 558 N N . THR A 1 71 ? -17.970 -7.973 -30.328 1.00 55.16 71 THR A N 1
ATOM 559 C CA . THR A 1 71 ? -18.918 -9.047 -30.629 1.00 55.16 71 THR A CA 1
ATOM 560 C C . THR A 1 71 ? -18.310 -9.917 -31.722 1.00 55.16 71 THR A C 1
ATOM 562 O O . THR A 1 71 ? -17.856 -9.384 -32.724 1.00 55.16 71 THR A O 1
ATOM 565 N N . MET A 1 72 ? -18.318 -11.242 -31.547 1.00 54.50 72 MET A N 1
ATOM 566 C CA . MET A 1 72 ? -17.807 -12.256 -32.495 1.00 54.50 72 MET A CA 1
ATOM 567 C C . MET A 1 72 ? -18.551 -12.304 -33.855 1.00 54.50 72 MET A C 1
ATOM 569 O O . MET A 1 72 ? -18.622 -13.353 -34.483 1.00 54.50 72 MET A O 1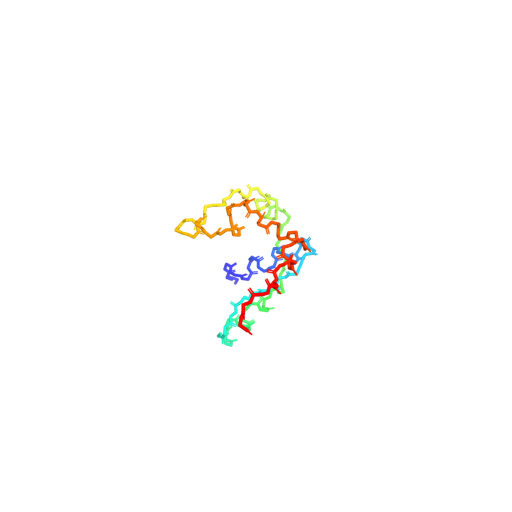
ATOM 573 N N . LYS A 1 73 ? -19.175 -11.211 -34.310 1.00 51.72 73 LYS A N 1
ATOM 574 C CA . LYS A 1 73 ? -19.934 -11.174 -35.569 1.00 51.72 73 LYS A CA 1
ATOM 575 C C . LYS A 1 73 ? -19.171 -10.520 -36.727 1.00 51.72 73 LYS A C 1
ATOM 577 O O . LYS A 1 73 ? -19.667 -10.559 -37.846 1.00 51.72 73 LYS A O 1
ATOM 582 N N . ASP A 1 74 ? -17.978 -9.983 -36.475 1.00 53.53 74 ASP A N 1
ATOM 583 C CA . ASP A 1 74 ? -17.222 -9.213 -37.472 1.00 53.53 74 ASP A CA 1
ATOM 584 C C . ASP A 1 74 ? -16.175 -10.045 -38.245 1.00 53.53 74 ASP A C 1
ATOM 586 O O . ASP A 1 74 ? -15.529 -9.519 -39.144 1.00 53.53 74 ASP A O 1
ATOM 590 N N . ASP A 1 75 ? -16.050 -11.352 -37.979 1.00 52.91 75 ASP A N 1
ATOM 591 C CA . ASP A 1 75 ? -15.090 -12.247 -38.663 1.00 52.91 75 ASP A CA 1
ATOM 592 C C . ASP A 1 75 ? -15.687 -12.920 -39.919 1.00 52.91 75 ASP A C 1
ATOM 594 O O . ASP A 1 75 ? -15.356 -14.052 -40.270 1.00 52.91 75 ASP A O 1
ATOM 598 N N . GLY A 1 76 ? -16.629 -12.246 -40.581 1.00 52.75 76 GLY A N 1
ATOM 599 C CA . GLY A 1 76 ? -17.454 -12.830 -41.635 1.00 52.75 76 GLY A CA 1
ATOM 600 C C . GLY A 1 76 ? -17.598 -11.968 -42.879 1.00 52.75 76 GLY A C 1
ATOM 601 O O . GLY A 1 76 ? -18.731 -11.746 -43.289 1.00 52.75 76 GLY A O 1
ATOM 602 N N . LEU A 1 77 ? -16.496 -11.497 -43.475 1.00 48.09 77 LEU A N 1
ATOM 603 C CA . LEU A 1 77 ? -16.433 -11.207 -44.914 1.00 48.09 77 LEU A CA 1
ATOM 604 C C . LEU A 1 77 ? -14.981 -10.988 -45.370 1.00 48.09 77 LEU A C 1
ATOM 606 O O . LEU A 1 77 ? -14.505 -9.860 -45.425 1.00 48.09 77 LEU A O 1
ATOM 610 N N . ASP A 1 78 ? -14.292 -12.063 -45.742 1.00 44.59 78 ASP A N 1
ATOM 611 C CA . ASP A 1 78 ? -13.253 -11.952 -46.767 1.00 44.59 78 ASP A CA 1
ATOM 612 C C . ASP A 1 78 ? -13.603 -12.940 -47.881 1.00 44.59 78 ASP A C 1
ATOM 614 O O . ASP A 1 78 ? -13.244 -14.118 -47.873 1.00 44.59 78 ASP A O 1
ATOM 618 N N . SER A 1 79 ? -14.458 -12.467 -48.788 1.00 43.59 79 SER A N 1
ATOM 619 C CA . SER A 1 79 ? -14.716 -13.110 -50.068 1.00 43.59 79 SER A CA 1
ATOM 620 C C . SER A 1 79 ? -14.361 -12.131 -51.180 1.00 43.59 79 SER A C 1
ATOM 622 O O . SER A 1 79 ? -14.983 -11.074 -51.283 1.00 43.59 79 SER A O 1
ATOM 624 N N . ALA A 1 80 ? -13.450 -12.590 -52.040 1.00 39.62 80 ALA A N 1
ATOM 625 C CA . ALA A 1 80 ? -13.129 -12.107 -53.381 1.00 39.62 80 ALA A CA 1
ATOM 626 C C . ALA A 1 80 ? -12.204 -10.880 -53.501 1.00 39.62 80 ALA A C 1
ATOM 628 O O . ALA A 1 80 ? -12.660 -9.743 -53.588 1.00 39.62 80 ALA A O 1
ATOM 629 N N . ALA A 1 81 ? -10.913 -11.153 -53.723 1.00 35.09 81 ALA A N 1
ATOM 630 C CA . ALA A 1 81 ? -10.149 -10.496 -54.783 1.00 35.09 81 ALA A CA 1
ATOM 631 C C . ALA A 1 81 ? -8.957 -11.366 -55.236 1.00 35.09 81 ALA A C 1
ATOM 633 O O . ALA A 1 81 ? -8.170 -11.804 -54.401 1.00 35.09 81 ALA A O 1
ATOM 634 N N . ALA A 1 82 ? -8.840 -11.494 -56.565 1.00 34.88 82 ALA A N 1
ATOM 635 C CA . ALA A 1 82 ? -7.799 -12.126 -57.392 1.00 34.88 82 ALA A CA 1
ATOM 636 C C . ALA A 1 82 ? -7.853 -13.654 -57.568 1.00 34.88 82 ALA A C 1
ATOM 638 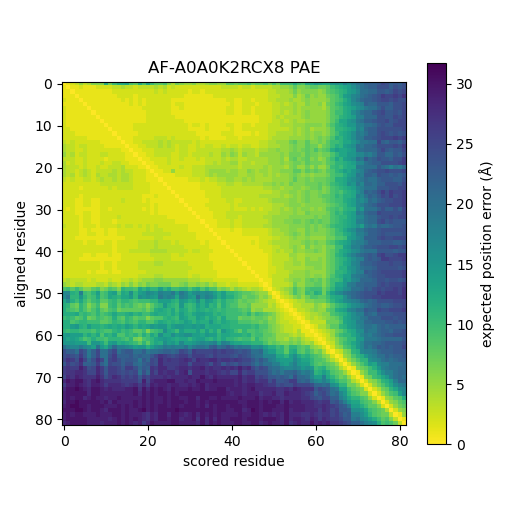O O . ALA A 1 82 ? -7.383 -14.403 -56.686 1.00 34.88 82 ALA A O 1
#

Foldseek 3Di:
DDPLLVVQLLCVVVVHHDDDDDPDPVCVVVNVPNPDDDDPVNNVVVVPDPDPCPDPCCPDVVNVPDDPPPDPPPPPDDDDDD

Nearest PDB structures (foldseek):
  4gac-assembly2_B  TM=9.576E-01  e=3.386E-01  Mus musculus
  3qkz-assembly2_B  TM=7.643E-01  e=2.458E-01  Rattus norvegicus
  1iei-assembly1_A  TM=6.774E-01  e=2.979E-01  Homo sapiens

Solvent-accessible surface area (backbone atoms only — not comparable to full-atom values): 5679 Å² total; per-residue (Å²): 139,52,72,68,24,52,55,42,38,51,37,45,76,71,75,47,85,72,81,83,88,74,88,51,67,69,56,56,53,52,58,66,65,44,94,70,81,79,52,70,69,55,51,56,53,60,72,66,64,78,87,76,84,54,67,91,56,46,78,40,59,92,71,50,85,63,79,83,77,82,64,94,73,77,90,73,82,92,79,89,83,136

Sequence (82 aa):
MTVPQLCIRYTLQLGTVSLPKTANPEHMRSNAEVDFVIADDDMAALRKLQDMDYGEHTAFPVYGGKRHRRTMKDDGLDSAAA

Secondary structure (DSSP, 8-state):
--HHHHHHHHHHHTT---------HHHHHHHH---S---HHHHHHHTT------GGGGGSTTTSS------TTSS-------